Protein AF-Q0J6N4-3-F1 (afdb_monomer)

Mean predicted aligned error: 19.34 Å

Foldseek 3Di:
DVLLVVLVVVVVVLCVVQVDDDDDDDDDDDPDDDPDDDDDDDDDDDPPDDDDDPPDPDDDDPVRVVVVVVVVVVVSVVVSVVVVVVSVVSNVVVVVVVCPPDQDPQLVVVLVVLCVVCVVPLDDDPVSLVVSCVRRVDDSVVSVVCSVVVCVVCVPPPVPDDDDDDDDDDD

pLDDT: mean 77.0, std 21.61, range [37.19, 98.06]

Solvent-accessible surface area (backbone atoms only — not comparable to full-atom values): 11094 Å² total; per-residue (Å²): 108,67,70,61,51,54,51,50,52,52,51,50,51,50,24,70,78,66,73,52,78,92,79,79,85,86,80,91,74,89,82,84,84,81,91,80,82,87,80,92,78,87,78,91,79,82,81,94,67,92,70,88,83,73,79,75,82,66,78,78,49,71,68,54,49,53,49,52,52,51,53,51,50,50,52,52,48,53,54,49,50,57,52,50,54,52,50,51,53,52,52,51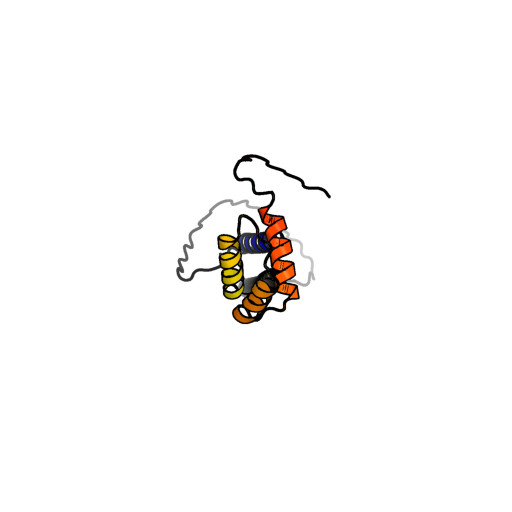,51,54,51,50,59,69,49,56,91,57,75,56,69,67,46,48,49,54,55,48,54,55,39,66,79,28,63,92,64,73,69,77,49,74,66,53,47,52,52,50,26,67,77,48,72,46,54,65,68,56,54,53,53,47,47,54,54,50,47,68,66,51,74,76,62,56,87,85,66,77,84,76,91,75,90,74,88,78,133

Nearest PDB structures (foldseek):
  1x2n-assembly1_A  TM=9.130E-01  e=5.388E-04  Homo sapiens
  1mnm-assembly1_C  TM=9.496E-01  e=1.291E-02  Saccharomyces cerevisiae
  2dmn-assembly1_A  TM=7.511E-01  e=3.147E-03  Homo sapiens
  1le8-assembly1_B  TM=9.516E-01  e=3.121E-02  Saccharomyces cerevisiae
  2ly9-assembly1_A  TM=7.146E-01  e=3.310E-02  Homo sapiens

Structure (mmCIF, N/CA/C/O backbone):
data_AF-Q0J6N4-3-F1
#
_entry.id   AF-Q0J6N4-3-F1
#
loop_
_atom_site.group_PDB
_atom_site.id
_atom_site.type_symbol
_atom_site.label_atom_id
_atom_site.label_alt_id
_atom_site.label_comp_id
_atom_site.label_asym_id
_atom_site.label_entity_id
_atom_site.label_seq_id
_atom_site.pdbx_PDB_ins_code
_atom_site.Cartn_x
_atom_site.Cartn_y
_atom_site.Cartn_z
_atom_site.occupancy
_atom_site.B_iso_or_equiv
_atom_site.auth_seq_id
_atom_site.auth_comp_id
_atom_site.auth_asym_id
_atom_site.auth_atom_id
_atom_site.pdbx_PDB_model_num
ATOM 1 N N . MET A 1 1 ? 8.786 5.838 5.455 1.00 77.88 1 MET A N 1
ATOM 2 C CA . MET A 1 1 ? 8.880 7.277 5.121 1.00 77.88 1 MET A CA 1
ATOM 3 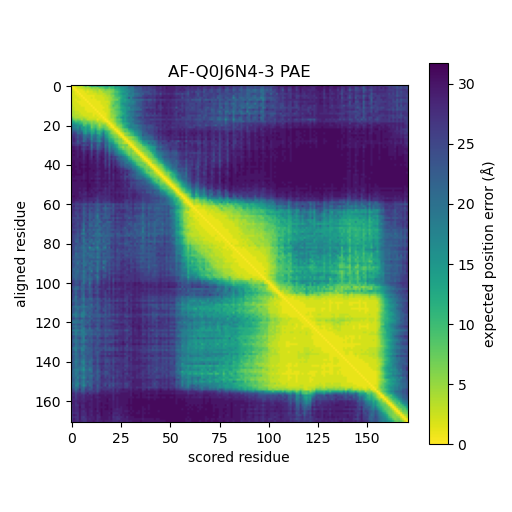C C . MET A 1 1 ? 10.300 7.575 4.697 1.00 77.88 1 MET A C 1
ATOM 5 O O . MET A 1 1 ? 10.470 8.030 3.583 1.00 77.88 1 MET A O 1
ATOM 9 N N . GLU A 1 2 ? 11.276 7.162 5.506 1.00 86.50 2 GLU A N 1
ATOM 10 C CA . GLU A 1 2 ? 12.711 7.150 5.191 1.00 86.50 2 GLU A CA 1
ATOM 11 C C . GLU A 1 2 ? 13.047 6.747 3.749 1.00 86.50 2 GLU A C 1
ATOM 13 O O . GLU A 1 2 ? 13.572 7.572 3.024 1.00 86.50 2 GLU A O 1
ATOM 18 N N . ALA A 1 3 ? 12.627 5.567 3.276 1.00 83.56 3 ALA A N 1
ATOM 19 C CA . ALA A 1 3 ? 12.916 5.144 1.897 1.00 83.56 3 ALA A CA 1
ATOM 20 C C . ALA A 1 3 ? 12.390 6.107 0.809 1.00 83.56 3 ALA A C 1
ATOM 22 O O . ALA A 1 3 ? 13.045 6.305 -0.202 1.00 83.56 3 ALA A O 1
ATOM 23 N N . VAL A 1 4 ? 11.225 6.736 1.016 1.00 84.69 4 VAL A N 1
ATOM 24 C CA . VAL A 1 4 ? 10.683 7.721 0.057 1.00 84.69 4 VAL A CA 1
ATOM 25 C C . VAL A 1 4 ? 11.526 8.995 0.064 1.00 84.69 4 VAL A C 1
ATOM 27 O O . VAL A 1 4 ? 11.769 9.558 -0.995 1.00 84.69 4 VAL A O 1
ATOM 30 N N . MET A 1 5 ? 11.973 9.432 1.245 1.00 88.44 5 MET A N 1
ATOM 31 C CA . MET A 1 5 ? 12.838 10.606 1.385 1.00 88.44 5 MET A CA 1
ATOM 32 C C . MET A 1 5 ? 14.218 10.340 0.782 1.00 88.44 5 MET A C 1
ATOM 34 O O . MET A 1 5 ? 14.685 11.154 0.004 1.00 88.44 5 MET A O 1
ATOM 38 N N . ALA A 1 6 ? 14.806 9.167 1.031 1.00 86.38 6 ALA A N 1
ATOM 39 C CA . ALA A 1 6 ? 16.086 8.774 0.449 1.00 86.38 6 ALA A CA 1
ATOM 40 C C . ALA A 1 6 ? 16.036 8.724 -1.088 1.00 86.38 6 ALA A C 1
ATOM 42 O O . ALA A 1 6 ? 16.956 9.188 -1.751 1.00 86.38 6 ALA A O 1
ATOM 43 N N . CYS A 1 7 ? 14.953 8.207 -1.682 1.00 82.19 7 CYS A N 1
ATOM 44 C CA . CYS A 1 7 ? 14.806 8.249 -3.140 1.00 82.19 7 CYS A CA 1
ATOM 45 C C . CYS A 1 7 ? 14.644 9.670 -3.670 1.00 82.19 7 CYS A C 1
ATOM 47 O O . CYS A 1 7 ? 15.237 9.995 -4.691 1.00 82.19 7 CYS A O 1
ATOM 49 N N . TRP A 1 8 ? 13.897 10.519 -2.967 1.00 88.38 8 TRP A N 1
ATOM 50 C CA . TRP A 1 8 ? 13.783 11.928 -3.328 1.00 88.38 8 TRP A CA 1
ATOM 51 C C . TRP A 1 8 ? 15.131 12.664 -3.221 1.00 88.38 8 TRP A C 1
ATOM 53 O O . TRP A 1 8 ? 15.487 13.422 -4.115 1.00 88.38 8 TRP A O 1
ATOM 63 N N . GLU A 1 9 ? 15.931 12.394 -2.188 1.00 90.00 9 GLU A N 1
ATOM 64 C CA . GLU A 1 9 ? 17.294 12.927 -2.052 1.00 90.00 9 GLU A CA 1
ATOM 65 C C . GLU A 1 9 ? 18.204 12.460 -3.199 1.00 90.00 9 GLU A C 1
ATOM 67 O O . GLU A 1 9 ? 18.958 13.259 -3.752 1.00 90.00 9 GLU A O 1
ATOM 72 N N . LEU A 1 10 ? 18.109 11.192 -3.614 1.00 84.88 10 LEU A N 1
ATOM 73 C CA . LEU A 1 10 ? 18.837 10.685 -4.782 1.00 84.88 10 LEU A CA 1
ATOM 74 C C . LEU A 1 10 ? 18.400 11.371 -6.083 1.00 84.88 10 LEU A C 1
ATOM 76 O O . LEU A 1 10 ? 19.254 11.689 -6.908 1.00 84.88 10 LEU A O 1
ATOM 80 N N . GLU A 1 11 ? 17.103 11.634 -6.260 1.00 84.31 11 GLU A N 1
ATOM 81 C CA . GLU A 1 11 ? 16.585 12.407 -7.397 1.00 84.31 11 GLU A CA 1
ATOM 82 C C . GLU A 1 11 ? 17.155 13.837 -7.401 1.00 84.31 11 GLU A C 1
ATOM 84 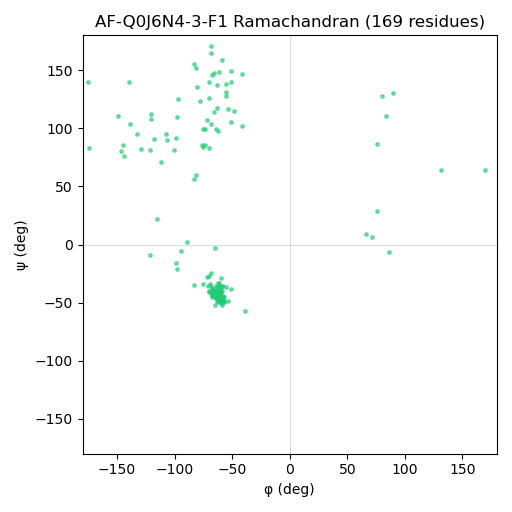O O . GLU A 1 11 ? 17.618 14.305 -8.441 1.00 84.31 11 GLU A O 1
ATOM 89 N N . GLN A 1 12 ? 17.193 14.509 -6.243 1.00 86.38 12 GLN A N 1
ATOM 90 C CA . GLN A 1 12 ? 17.770 15.853 -6.108 1.00 86.38 12 GLN A CA 1
ATOM 91 C C . GLN A 1 12 ? 19.279 15.872 -6.378 1.00 86.38 12 GLN A C 1
ATOM 93 O O . GLN A 1 12 ? 19.772 16.759 -7.073 1.00 86.38 12 GLN A O 1
ATOM 98 N N . ASN A 1 13 ? 20.017 14.871 -5.897 1.00 85.00 13 ASN A N 1
ATOM 99 C CA . ASN A 1 13 ? 21.451 14.748 -6.165 1.00 85.00 13 ASN A CA 1
ATOM 100 C C . ASN A 1 13 ? 21.732 14.461 -7.646 1.00 85.00 13 ASN A C 1
ATOM 102 O O . ASN A 1 13 ? 22.676 14.998 -8.221 1.00 85.00 13 ASN A O 1
ATOM 106 N N . LEU A 1 14 ? 20.901 13.642 -8.298 1.00 80.50 14 LEU A N 1
ATOM 107 C CA . LEU A 1 14 ? 21.009 13.423 -9.738 1.00 80.50 14 LEU A CA 1
ATOM 108 C C . LEU A 1 14 ? 20.716 14.719 -10.507 1.00 80.50 14 LEU A C 1
ATOM 110 O O . LEU A 1 14 ? 21.410 15.033 -11.476 1.00 80.50 14 LEU A O 1
ATOM 114 N N . GLN A 1 15 ? 19.723 15.493 -10.070 1.00 78.31 15 GLN A N 1
ATOM 115 C CA . GLN A 1 15 ? 19.408 16.798 -10.642 1.00 78.31 15 GLN A CA 1
ATOM 116 C C . GLN A 1 15 ? 20.561 17.794 -10.465 1.00 78.31 15 GLN A C 1
ATOM 118 O O . GLN A 1 15 ? 20.924 18.446 -11.440 1.00 78.31 15 GLN A O 1
ATOM 123 N N . SER A 1 16 ? 21.181 17.885 -9.287 1.00 79.31 16 SER A N 1
ATOM 124 C CA . SER A 1 16 ? 22.292 18.816 -9.044 1.00 79.31 16 SER A CA 1
ATOM 125 C C . SER A 1 16 ? 23.544 18.466 -9.852 1.00 79.31 16 SER A C 1
ATOM 127 O O . SER A 1 16 ? 24.166 19.352 -10.431 1.00 79.31 16 SER A O 1
ATOM 129 N N . LEU A 1 17 ? 23.876 17.177 -9.978 1.00 74.81 17 LEU A N 1
ATOM 130 C CA . LEU A 1 17 ? 25.026 16.716 -10.765 1.00 74.81 17 LEU A CA 1
ATOM 131 C C . LEU A 1 17 ? 24.830 16.880 -12.277 1.00 74.81 17 LEU A C 1
ATOM 133 O O . LEU A 1 17 ? 25.804 16.963 -13.026 1.00 74.81 17 LEU A O 1
ATOM 137 N N . THR A 1 18 ? 23.582 16.871 -12.755 1.00 74.31 18 THR A N 1
ATOM 138 C CA . THR A 1 18 ? 23.294 16.765 -14.195 1.00 74.31 18 THR A CA 1
ATOM 139 C C . THR A 1 18 ? 22.481 17.914 -14.788 1.00 74.31 18 THR A C 1
ATOM 141 O O . THR A 1 18 ? 22.315 17.939 -16.010 1.00 74.31 18 THR A O 1
ATOM 144 N N . GLY A 1 19 ? 21.933 18.813 -13.971 1.00 66.19 19 GLY A N 1
ATOM 145 C CA . GLY A 1 19 ? 21.176 19.998 -14.380 1.00 66.19 19 GLY A CA 1
ATOM 146 C C . GLY A 1 19 ? 19.773 19.764 -14.963 1.00 66.19 19 GLY A C 1
ATOM 147 O O . GLY A 1 19 ? 19.174 20.725 -15.427 1.00 66.19 19 GLY A O 1
ATOM 148 N N . ALA A 1 20 ? 19.211 18.540 -14.981 1.00 57.66 20 ALA A N 1
ATOM 149 C CA . ALA A 1 20 ? 17.814 18.368 -15.433 1.00 57.66 20 ALA A CA 1
ATOM 150 C C . ALA A 1 20 ? 16.832 18.317 -14.270 1.00 57.66 20 ALA A C 1
ATOM 152 O O . ALA A 1 20 ? 16.931 17.447 -13.406 1.00 57.66 20 ALA A O 1
ATOM 153 N N . SER A 1 21 ? 15.835 19.195 -14.341 1.00 56.69 21 SER A N 1
ATOM 154 C CA . SER A 1 21 ? 14.662 19.166 -13.477 1.00 56.69 21 SER A CA 1
ATOM 155 C C . SER A 1 21 ? 13.749 17.972 -13.790 1.00 56.69 21 SER A C 1
ATOM 157 O O . SER A 1 21 ? 13.548 17.643 -14.968 1.00 56.69 21 SER A O 1
ATOM 159 N N . PRO A 1 22 ? 13.183 17.301 -12.771 1.00 56.12 22 PRO A N 1
ATOM 160 C CA . PRO A 1 22 ? 12.192 16.256 -12.961 1.00 56.12 22 PRO A CA 1
ATOM 161 C C . PRO A 1 22 ? 10.848 16.868 -13.381 1.00 56.12 22 PRO A C 1
ATOM 163 O O . PRO A 1 22 ? 9.965 17.068 -12.560 1.00 56.12 22 PRO A O 1
ATOM 166 N N . GLY A 1 23 ? 10.690 17.092 -14.686 1.00 49.81 23 GLY A N 1
ATOM 167 C CA . GLY A 1 23 ? 9.392 17.280 -15.335 1.00 49.81 23 GLY A CA 1
ATOM 168 C C . GLY A 1 23 ? 8.833 18.699 -15.273 1.00 49.81 23 GLY A C 1
ATOM 169 O O . GLY A 1 23 ? 8.406 19.163 -14.231 1.00 49.81 23 GLY A O 1
ATOM 170 N N . GLU A 1 24 ? 8.800 19.359 -16.424 1.00 45.50 24 GLU A N 1
ATOM 171 C CA . GLU A 1 24 ? 7.589 19.814 -17.117 1.00 45.50 24 GLU A CA 1
ATOM 172 C C . GLU A 1 24 ? 8.043 20.417 -18.451 1.00 45.50 24 GLU A C 1
ATOM 174 O O . GLU A 1 24 ? 9.133 20.975 -18.568 1.00 45.50 24 GLU A O 1
ATOM 179 N N . GLY A 1 25 ? 7.280 20.138 -19.502 1.00 37.19 25 GLY A N 1
ATOM 180 C CA . GLY A 1 25 ? 7.672 20.430 -20.870 1.00 37.19 25 GLY A CA 1
ATOM 181 C C . GLY A 1 25 ? 7.731 21.923 -21.190 1.00 37.19 25 GLY A C 1
ATOM 182 O O . GLY A 1 25 ? 7.091 22.748 -20.548 1.00 37.19 25 GLY A O 1
ATOM 183 N N . THR A 1 26 ? 8.395 22.189 -22.315 1.00 38.91 26 THR A N 1
ATOM 184 C CA . THR A 1 26 ? 8.403 23.433 -23.102 1.00 38.91 26 THR A CA 1
ATOM 185 C C . THR A 1 26 ? 9.311 24.550 -22.587 1.00 38.91 26 THR A C 1
ATOM 187 O O . THR A 1 26 ? 9.247 24.958 -21.436 1.00 38.91 26 THR A O 1
ATOM 190 N N . GLY A 1 27 ? 10.155 25.058 -23.490 1.00 40.44 27 GLY A N 1
ATOM 191 C CA . GLY A 1 27 ? 10.945 26.268 -23.267 1.00 40.44 27 GLY A CA 1
ATOM 192 C C . GLY A 1 27 ? 12.418 26.109 -23.605 1.00 40.44 27 GLY A C 1
ATOM 193 O O . GLY A 1 27 ? 13.272 26.211 -22.735 1.00 40.44 27 GLY A O 1
ATOM 194 N N . ALA A 1 28 ? 12.717 25.867 -24.880 1.00 39.56 28 ALA A N 1
ATOM 195 C CA . ALA A 1 28 ? 14.027 26.172 -25.426 1.00 39.56 28 ALA A CA 1
ATOM 196 C C . ALA A 1 28 ? 14.256 27.690 -25.345 1.00 39.56 28 ALA A C 1
ATOM 198 O O . ALA A 1 28 ? 13.539 28.442 -25.997 1.00 39.56 28 ALA A O 1
ATOM 199 N N . THR A 1 29 ? 15.260 28.134 -24.591 1.00 46.50 29 THR A N 1
ATOM 200 C CA . THR A 1 29 ? 15.924 29.420 -24.836 1.00 46.50 29 THR A CA 1
ATOM 201 C C . THR A 1 29 ? 17.419 29.215 -24.634 1.00 46.50 29 THR A C 1
ATOM 203 O O . THR A 1 29 ? 17.902 29.082 -23.512 1.00 46.50 29 THR A O 1
ATOM 206 N N . MET A 1 30 ? 18.136 29.131 -25.748 1.00 48.09 30 MET A N 1
ATOM 207 C CA . MET A 1 30 ? 19.583 29.272 -25.799 1.00 48.09 30 MET A CA 1
ATOM 208 C C . MET A 1 30 ? 19.881 30.756 -25.555 1.00 48.09 30 MET A C 1
ATOM 210 O O . MET A 1 30 ? 19.588 31.575 -26.422 1.00 48.09 30 MET A O 1
ATOM 214 N N . SER A 1 31 ? 20.407 31.107 -24.385 1.00 48.28 31 SER A N 1
ATOM 215 C CA . SER A 1 31 ? 21.189 32.337 -24.235 1.00 48.28 31 SER A CA 1
ATOM 216 C C . SER A 1 31 ? 22.634 31.898 -24.094 1.00 48.28 31 SER A C 1
ATOM 218 O O . SER A 1 31 ? 23.096 31.561 -23.011 1.00 48.28 31 SER A O 1
ATOM 220 N N . ASP A 1 32 ? 23.269 31.801 -25.254 1.00 52.75 32 ASP A N 1
ATOM 221 C CA . ASP A 1 32 ? 24.712 31.779 -25.429 1.00 52.75 32 ASP A CA 1
ATOM 222 C C . ASP A 1 32 ? 25.189 33.231 -25.300 1.00 52.75 32 ASP A C 1
ATOM 224 O O . ASP A 1 32 ? 24.639 34.123 -25.953 1.00 52.75 32 ASP A O 1
ATOM 228 N N . GLY A 1 33 ? 26.106 33.490 -24.376 1.00 42.34 33 GLY A N 1
ATOM 22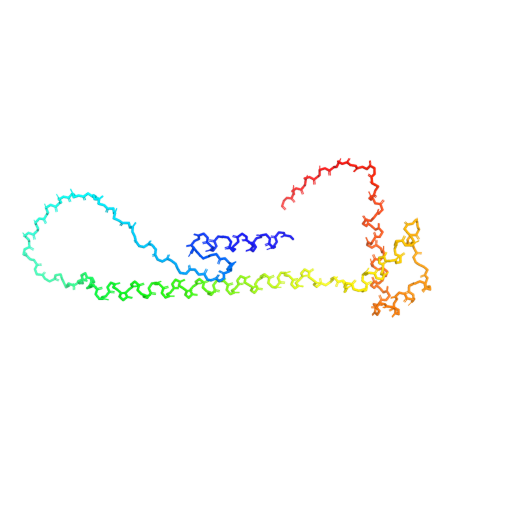9 C CA . GLY A 1 33 ? 26.521 34.844 -24.030 1.00 42.34 33 GLY A CA 1
ATOM 230 C C . GLY A 1 33 ? 27.393 34.862 -22.787 1.00 42.34 33 GLY A C 1
ATOM 231 O O . GLY A 1 33 ? 26.991 35.418 -21.772 1.00 42.34 33 GLY A O 1
ATOM 232 N N . GLU A 1 34 ? 28.568 34.248 -22.875 1.00 47.22 34 GLU A N 1
ATOM 233 C CA . GLU A 1 34 ? 29.657 34.460 -21.920 1.00 47.22 34 GLU A CA 1
ATOM 234 C C . GLU A 1 34 ? 30.925 34.773 -22.727 1.00 47.22 34 GLU A C 1
ATOM 236 O O . GLU A 1 34 ? 31.735 33.904 -23.044 1.00 47.22 34 GLU A O 1
ATOM 241 N N . ASP A 1 35 ? 31.041 36.046 -23.118 1.00 41.16 35 ASP A N 1
ATOM 242 C CA . ASP A 1 35 ? 32.332 36.687 -23.346 1.00 41.16 35 ASP A CA 1
ATOM 243 C C . ASP A 1 35 ? 33.002 36.821 -21.972 1.00 41.16 35 ASP A C 1
ATOM 245 O O . ASP A 1 35 ? 32.627 37.697 -21.194 1.00 41.16 35 ASP A O 1
ATOM 249 N N . ASP A 1 36 ? 33.987 35.976 -21.670 1.00 45.47 36 ASP A N 1
ATOM 250 C CA . ASP A 1 36 ? 34.963 36.278 -20.625 1.00 45.47 36 ASP A CA 1
ATOM 251 C C . ASP A 1 36 ? 36.369 36.287 -21.228 1.00 45.47 36 ASP A C 1
ATOM 253 O O . ASP A 1 36 ? 36.944 35.290 -21.671 1.00 45.47 36 ASP A O 1
ATOM 257 N N . GLN A 1 37 ? 36.850 37.518 -21.308 1.00 37.53 37 GLN A N 1
ATOM 258 C CA . GLN A 1 37 ? 38.161 37.979 -21.709 1.00 37.53 37 GLN A CA 1
ATOM 259 C C . GLN A 1 37 ? 39.114 37.898 -20.501 1.00 37.53 37 GLN A C 1
ATOM 261 O O . GLN A 1 37 ? 38.672 38.060 -19.369 1.00 37.53 37 GLN A O 1
ATOM 266 N N . ALA A 1 38 ? 40.420 37.794 -20.786 1.00 42.84 38 ALA A N 1
ATOM 267 C CA . ALA A 1 38 ? 41.570 37.834 -19.862 1.00 42.84 38 ALA A CA 1
ATOM 268 C C . ALA A 1 38 ? 41.989 36.450 -19.305 1.00 42.84 38 ALA A C 1
ATOM 270 O O . ALA A 1 38 ? 41.160 35.653 -18.897 1.00 42.84 38 ALA A O 1
ATOM 271 N N . ASP A 1 39 ? 43.254 36.028 -19.321 1.00 39.34 39 ASP A N 1
ATOM 272 C CA . ASP A 1 39 ? 44.502 36.785 -19.322 1.00 39.34 39 ASP A CA 1
ATOM 273 C C . ASP A 1 39 ? 45.562 36.180 -20.254 1.00 39.34 39 ASP A C 1
ATOM 275 O O . ASP A 1 39 ? 45.779 34.969 -20.333 1.00 39.34 39 ASP A O 1
ATOM 279 N N . SER A 1 40 ? 46.256 37.080 -20.942 1.00 42.97 40 SER A N 1
ATOM 280 C CA . SER A 1 40 ? 47.469 36.815 -21.702 1.00 42.97 40 SER A CA 1
ATOM 281 C C . SER A 1 40 ? 48.654 36.637 -20.749 1.00 42.97 40 SER A C 1
ATOM 283 O O . SER A 1 40 ? 49.267 37.624 -20.351 1.00 42.97 40 SER A O 1
ATOM 285 N N . GLU A 1 41 ? 49.049 35.401 -20.447 1.00 40.75 41 GLU A N 1
ATOM 286 C CA . GLU A 1 41 ? 50.392 35.113 -19.928 1.00 40.75 41 GLU A CA 1
ATOM 287 C C . GLU A 1 41 ? 51.223 34.429 -21.015 1.00 40.75 41 GLU A C 1
ATOM 289 O O . GLU A 1 41 ? 51.165 33.224 -21.262 1.00 40.75 41 GLU A O 1
ATOM 294 N N . ALA A 1 42 ? 51.987 35.266 -21.714 1.00 48.19 42 ALA A N 1
ATOM 295 C CA . ALA A 1 42 ? 52.988 34.875 -22.684 1.00 48.19 42 ALA A CA 1
ATOM 296 C C . ALA A 1 42 ? 54.087 34.047 -22.002 1.00 48.19 42 ALA A C 1
ATOM 298 O O . ALA A 1 42 ? 55.025 34.604 -21.436 1.00 48.19 42 ALA A O 1
ATOM 299 N N . ASN A 1 43 ? 54.004 32.720 -22.088 1.00 43.56 43 ASN A N 1
ATOM 300 C CA . ASN A 1 43 ? 55.146 31.861 -21.799 1.00 43.56 43 ASN A CA 1
ATOM 301 C C . ASN A 1 43 ? 55.807 31.453 -23.121 1.00 43.56 43 ASN A C 1
ATOM 303 O O . ASN A 1 43 ? 55.415 30.494 -23.785 1.00 43.56 43 ASN A O 1
ATOM 307 N N . MET A 1 44 ? 56.792 32.253 -23.520 1.00 47.22 44 MET A N 1
ATOM 308 C CA . MET A 1 44 ? 57.713 31.977 -24.615 1.00 47.22 44 MET A CA 1
ATOM 309 C C . MET A 1 44 ? 58.695 30.899 -24.144 1.00 47.22 44 MET A C 1
ATOM 311 O O . MET A 1 44 ? 59.643 31.196 -23.423 1.00 47.22 44 MET A O 1
ATOM 315 N N . TYR A 1 45 ? 58.461 29.647 -24.530 1.00 40.66 45 TYR A N 1
ATOM 316 C CA . TYR A 1 45 ? 59.461 28.587 -24.428 1.00 40.66 45 TYR A CA 1
ATOM 317 C C . TYR A 1 45 ? 59.726 28.041 -25.829 1.00 40.66 45 TYR A C 1
ATOM 319 O O . TYR A 1 45 ? 58.845 27.458 -26.457 1.00 40.66 45 TYR A O 1
ATOM 327 N N . ASP A 1 46 ? 60.940 28.289 -26.310 1.00 54.94 46 ASP A N 1
ATOM 328 C CA . ASP A 1 46 ? 61.513 27.776 -27.551 1.00 54.94 46 ASP A CA 1
ATOM 329 C C . ASP A 1 46 ? 62.386 26.558 -27.211 1.00 54.94 46 ASP A C 1
ATOM 331 O O . ASP A 1 46 ? 63.433 26.724 -26.577 1.00 54.94 46 ASP A O 1
ATOM 335 N N . PRO A 1 47 ? 61.984 25.327 -27.572 1.00 54.03 47 PRO A N 1
ATOM 336 C CA . PRO A 1 47 ? 62.861 24.179 -27.539 1.00 54.03 47 PRO A CA 1
ATOM 337 C C . PRO A 1 47 ? 63.352 23.895 -28.961 1.00 54.03 47 PRO A C 1
ATOM 339 O O . PRO A 1 47 ? 62.866 22.994 -29.643 1.00 54.03 47 PRO A O 1
ATOM 342 N N . SER A 1 48 ? 64.373 24.629 -29.392 1.00 46.94 48 SER A N 1
ATOM 343 C CA . SER A 1 48 ? 65.291 24.154 -30.423 1.00 46.94 48 SER A CA 1
ATOM 344 C C . SER A 1 48 ? 66.153 23.029 -29.833 1.00 46.94 48 SER A C 1
ATOM 346 O O . SER A 1 48 ? 67.273 23.262 -29.380 1.00 46.94 48 SER A O 1
ATOM 348 N N . LEU A 1 49 ? 65.633 21.799 -29.818 1.00 47.97 49 LEU A N 1
ATOM 349 C CA . LEU A 1 49 ? 66.430 20.589 -29.608 1.00 47.97 49 LEU A CA 1
ATOM 350 C C . LEU A 1 49 ? 66.046 19.546 -30.660 1.00 47.97 49 LEU A C 1
ATOM 352 O O . LEU A 1 49 ? 65.078 18.801 -30.525 1.00 47.97 49 LEU A O 1
ATOM 356 N N . ASP A 1 50 ? 66.847 19.557 -31.718 1.00 40.94 50 ASP A N 1
ATOM 357 C CA . ASP A 1 50 ? 66.970 18.543 -32.754 1.00 40.94 50 ASP A CA 1
ATOM 358 C C . ASP A 1 50 ? 67.234 17.175 -32.096 1.00 40.94 50 ASP A C 1
ATOM 360 O O . ASP A 1 50 ? 68.207 16.992 -31.360 1.00 40.94 50 ASP A O 1
ATOM 364 N N . GLY A 1 51 ? 66.304 16.240 -32.269 1.00 41.22 51 GLY A N 1
ATOM 365 C CA . GLY A 1 51 ? 66.258 15.005 -31.492 1.00 41.22 51 GLY A CA 1
ATOM 366 C C . GLY A 1 51 ? 65.168 14.085 -32.009 1.00 41.22 51 GLY A C 1
ATOM 367 O O . GLY A 1 51 ? 64.044 14.089 -31.516 1.00 41.22 51 GLY A O 1
ATOM 368 N N . ALA A 1 52 ? 65.533 13.350 -33.052 1.00 42.69 52 ALA A N 1
ATOM 369 C CA . ALA A 1 52 ? 64.750 12.361 -33.769 1.00 42.69 52 ALA A CA 1
ATOM 370 C C . ALA A 1 52 ? 63.899 11.424 -32.882 1.00 42.69 52 ALA A C 1
ATOM 372 O O . ALA A 1 52 ? 64.297 11.004 -31.796 1.00 42.69 52 ALA A O 1
ATOM 373 N N . ASP A 1 53 ? 62.748 11.049 -33.442 1.00 44.09 53 ASP A N 1
ATOM 374 C CA . ASP A 1 53 ? 61.963 9.848 -33.132 1.00 44.09 53 ASP A CA 1
ATOM 375 C C . ASP A 1 53 ? 61.125 9.808 -31.843 1.00 44.09 53 ASP A C 1
ATOM 377 O O . ASP A 1 53 ? 60.776 8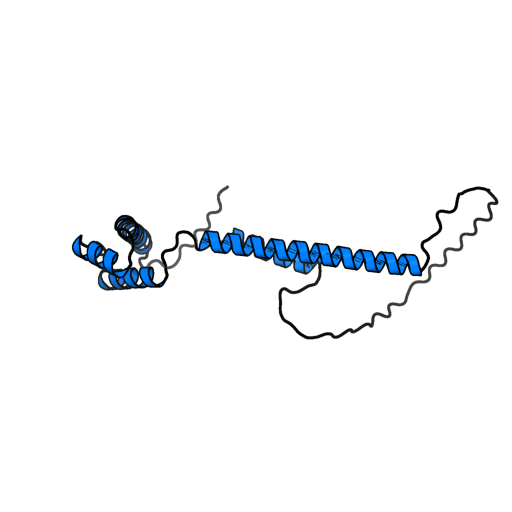.727 -31.362 1.00 44.09 53 ASP A O 1
ATOM 381 N N . ASN A 1 54 ? 60.642 10.952 -31.346 1.00 56.53 54 ASN A N 1
ATOM 382 C CA . ASN A 1 54 ? 59.425 10.918 -30.529 1.00 56.53 54 ASN A CA 1
ATOM 383 C C . ASN A 1 54 ? 58.213 10.735 -31.455 1.00 56.53 54 ASN A C 1
ATOM 385 O O . ASN A 1 54 ? 57.617 11.713 -31.902 1.00 56.53 54 ASN A O 1
ATOM 389 N N . MET A 1 55 ? 57.903 9.475 -31.785 1.00 51.25 55 MET A N 1
ATOM 390 C CA . MET A 1 55 ? 56.717 9.047 -32.536 1.00 51.25 55 MET A CA 1
ATOM 391 C C . MET A 1 55 ? 55.491 9.831 -32.062 1.00 51.25 55 MET A C 1
ATOM 393 O O . MET A 1 55 ? 54.954 9.593 -30.979 1.00 51.25 55 MET A O 1
ATOM 397 N N . GLY A 1 56 ? 55.116 10.826 -32.866 1.00 49.22 56 GLY A N 1
ATOM 398 C CA . GLY A 1 56 ? 54.173 11.867 -32.506 1.00 49.22 56 GLY A CA 1
ATOM 399 C C . GLY A 1 56 ? 52.790 11.295 -32.258 1.00 49.22 56 GLY A C 1
ATOM 400 O O . GLY A 1 56 ? 52.018 11.081 -33.188 1.00 49.22 56 GLY A O 1
ATOM 401 N N . PHE A 1 57 ? 52.452 11.103 -30.988 1.00 53.84 57 PHE A N 1
ATOM 402 C CA . PHE A 1 57 ? 51.061 11.043 -30.572 1.00 53.84 57 PHE A CA 1
ATOM 403 C C . PHE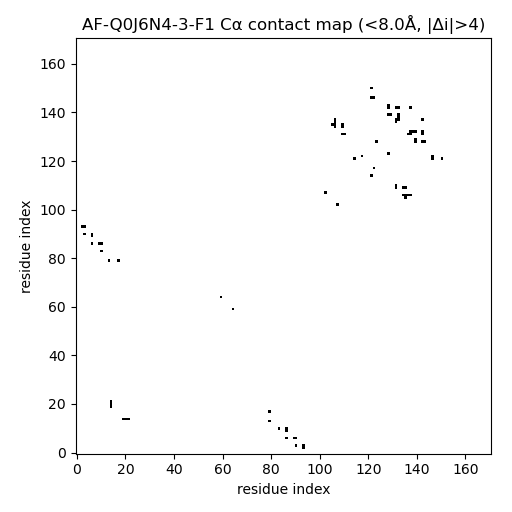 A 1 57 ? 50.535 12.485 -30.589 1.00 53.84 57 PHE A C 1
ATOM 405 O O . PHE A 1 57 ? 50.650 13.225 -29.614 1.00 53.84 57 PHE A O 1
ATOM 412 N N . GLY A 1 58 ? 50.111 12.920 -31.778 1.00 59.94 58 GLY A N 1
ATOM 413 C CA . GLY A 1 58 ? 49.703 14.292 -32.061 1.00 59.94 58 GLY A CA 1
ATOM 414 C C . GLY A 1 58 ? 48.505 14.729 -31.222 1.00 59.94 58 GLY A C 1
ATOM 415 O O . GLY A 1 58 ? 47.640 13.929 -30.867 1.00 59.94 58 GLY A O 1
ATOM 416 N N . LEU A 1 59 ? 48.464 16.022 -30.901 1.00 67.44 59 LEU A N 1
ATOM 417 C CA . LEU A 1 59 ? 47.302 16.641 -30.274 1.00 67.44 59 LEU A CA 1
ATOM 418 C C . LEU A 1 59 ? 46.055 16.391 -31.137 1.00 67.44 59 LEU A C 1
ATOM 420 O O . LEU A 1 59 ? 46.145 16.557 -32.355 1.00 67.44 59 LEU A O 1
ATOM 424 N N . PRO A 1 60 ? 44.899 16.065 -30.528 1.00 77.56 60 PRO A N 1
ATOM 425 C CA . PRO A 1 60 ? 43.675 15.844 -31.281 1.00 77.56 60 PRO A CA 1
ATOM 426 C C . PRO A 1 60 ? 43.341 17.048 -32.162 1.00 77.56 60 PRO A C 1
ATOM 428 O O . PRO A 1 60 ? 43.337 18.197 -31.691 1.00 77.56 60 PRO A O 1
ATOM 431 N N . THR A 1 61 ? 43.047 16.763 -33.426 1.00 87.12 61 THR A N 1
ATOM 432 C CA . THR A 1 61 ? 42.505 17.704 -34.410 1.00 87.12 61 THR A CA 1
ATOM 433 C C . THR A 1 61 ? 41.170 18.277 -33.923 1.00 87.12 61 THR A C 1
ATOM 435 O O . THR A 1 61 ? 40.497 17.695 -33.072 1.00 87.12 61 THR A O 1
ATOM 438 N N . GLU A 1 62 ? 40.743 19.431 -34.436 1.00 87.19 62 GLU A N 1
ATOM 439 C CA . GLU A 1 62 ? 39.466 20.038 -34.022 1.00 87.19 62 GLU A CA 1
ATOM 440 C C . GLU A 1 62 ? 38.259 19.130 -34.296 1.00 87.19 62 GLU A C 1
ATOM 442 O O . GLU A 1 62 ? 37.327 19.067 -33.491 1.00 87.19 62 GLU A O 1
ATOM 447 N N . SER A 1 63 ? 38.292 18.372 -35.396 1.00 89.12 63 SER A N 1
ATOM 448 C CA . SER A 1 63 ? 37.260 17.387 -35.724 1.00 89.12 63 SER A CA 1
ATOM 449 C C . SER A 1 63 ? 37.256 16.217 -34.738 1.00 89.12 63 SER A C 1
ATOM 451 O O . SER A 1 63 ? 36.179 15.794 -34.313 1.00 89.12 63 SER A O 1
ATOM 453 N N . GLU A 1 64 ? 38.429 15.734 -34.314 1.00 91.12 64 GLU A N 1
ATOM 454 C CA . GLU A 1 64 ? 38.548 14.733 -33.248 1.00 91.12 64 GLU A CA 1
ATOM 455 C C . GLU A 1 64 ? 38.045 15.285 -31.912 1.00 91.12 64 GLU A C 1
ATOM 457 O O . GLU A 1 64 ? 37.281 14.604 -31.234 1.00 91.12 64 GLU A O 1
ATOM 462 N N . ARG A 1 65 ? 38.366 16.536 -31.557 1.00 87.06 65 ARG A N 1
ATOM 463 C CA . ARG A 1 65 ? 37.838 17.186 -30.341 1.00 87.06 65 ARG A CA 1
ATOM 464 C C . ARG A 1 65 ? 36.318 17.298 -30.375 1.00 87.06 65 ARG A C 1
ATOM 466 O O . ARG A 1 65 ? 35.661 16.939 -29.402 1.00 87.06 65 ARG A O 1
ATOM 473 N N . SER A 1 66 ? 35.753 17.736 -31.499 1.00 92.94 66 SER A N 1
ATOM 474 C CA . SER A 1 66 ? 34.302 17.819 -31.696 1.00 92.94 66 SER A CA 1
ATOM 475 C C . SER A 1 66 ? 33.631 16.442 -31.607 1.00 92.94 66 SER A C 1
ATOM 477 O O . SER A 1 66 ? 32.574 16.297 -30.991 1.00 92.94 66 SER A O 1
ATOM 479 N N . LEU A 1 67 ? 34.252 15.401 -32.174 1.00 92.50 67 LEU A N 1
ATOM 480 C CA . LEU A 1 67 ? 33.777 14.024 -32.041 1.00 92.50 67 LEU A CA 1
ATOM 481 C C . LEU A 1 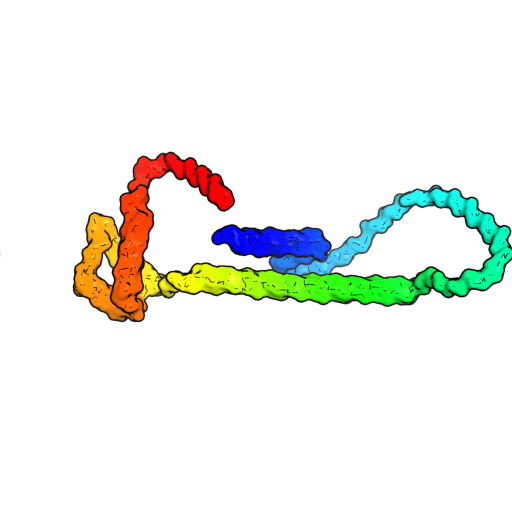67 ? 33.819 13.551 -30.584 1.00 92.50 67 LEU A C 1
ATOM 483 O O . LEU A 1 67 ? 32.820 13.030 -30.095 1.00 92.50 67 LEU A O 1
ATOM 487 N N . MET A 1 68 ? 34.938 13.758 -29.890 1.00 88.19 68 MET A N 1
ATOM 488 C CA . MET A 1 68 ? 35.095 13.372 -28.487 1.00 88.19 68 MET A CA 1
ATOM 489 C C . MET A 1 68 ? 34.070 14.071 -27.590 1.00 88.19 68 MET A C 1
ATOM 491 O O . MET A 1 68 ? 33.504 13.430 -26.707 1.00 88.19 68 MET A O 1
ATOM 495 N N . GLU A 1 69 ? 33.783 15.351 -27.835 1.00 92.81 69 GLU A N 1
ATOM 496 C CA . GLU A 1 69 ? 32.775 16.089 -27.072 1.00 92.81 69 GLU A CA 1
ATOM 497 C C . GLU A 1 69 ? 31.357 15.560 -27.332 1.00 92.81 69 GLU A C 1
ATOM 499 O O . GLU A 1 69 ? 30.607 15.341 -26.383 1.00 92.81 69 GLU A O 1
ATOM 504 N N . ARG A 1 70 ? 30.999 15.247 -28.586 1.00 92.25 70 ARG A N 1
ATOM 505 C CA . ARG A 1 70 ? 29.704 14.608 -28.891 1.00 92.25 70 ARG A CA 1
ATOM 506 C C . ARG A 1 70 ? 29.554 13.255 -28.201 1.00 92.25 70 ARG A C 1
ATOM 508 O O . ARG A 1 70 ? 28.557 13.034 -27.520 1.00 92.25 70 ARG A O 1
ATOM 515 N N . VAL A 1 71 ? 30.568 12.393 -28.291 1.00 93.12 71 VAL A N 1
ATOM 516 C CA . VAL A 1 71 ? 30.572 11.080 -27.619 1.00 93.12 71 VAL A CA 1
ATOM 517 C C . VAL A 1 71 ? 30.447 11.244 -26.100 1.00 93.12 71 VAL A C 1
ATOM 519 O O . VAL A 1 71 ? 29.701 10.516 -25.446 1.00 93.12 71 VAL A O 1
ATOM 522 N N . ARG A 1 72 ? 31.135 12.235 -25.516 1.00 91.31 72 ARG A N 1
ATOM 523 C CA . ARG A 1 72 ? 31.025 12.555 -24.087 1.00 91.31 72 ARG A CA 1
ATOM 524 C C . ARG A 1 72 ? 29.602 12.969 -23.707 1.00 91.31 72 ARG A C 1
ATOM 526 O O . ARG A 1 72 ? 29.110 12.550 -22.656 1.00 91.31 72 ARG A O 1
ATOM 533 N N . GLN A 1 73 ? 28.949 13.790 -24.526 1.00 92.44 73 GLN A N 1
ATOM 534 C CA . GLN A 1 73 ? 27.577 14.244 -24.295 1.00 92.44 73 GLN A CA 1
ATOM 535 C C . GLN A 1 73 ? 26.565 13.104 -24.422 1.00 92.44 73 GLN A C 1
ATOM 537 O O . GLN A 1 73 ? 25.695 12.982 -23.558 1.00 92.44 73 GLN A O 1
ATOM 542 N N . GLU A 1 74 ? 26.709 12.247 -25.432 1.00 92.50 74 GLU A N 1
ATOM 543 C CA . GLU A 1 74 ? 25.883 11.050 -25.624 1.00 92.50 74 GLU A CA 1
ATOM 544 C C . GLU A 1 74 ? 26.008 10.105 -24.427 1.00 92.50 74 GLU A C 1
ATOM 546 O O . GLU A 1 74 ? 25.003 9.783 -23.795 1.00 92.50 74 GLU A O 1
ATOM 551 N N . LEU A 1 75 ? 27.234 9.774 -24.009 1.00 93.00 75 LEU A N 1
ATOM 552 C CA . LEU A 1 75 ? 27.459 8.909 -22.850 1.00 93.00 75 LEU A CA 1
ATOM 553 C C . LEU A 1 75 ? 26.901 9.522 -21.554 1.00 93.00 75 LEU A C 1
ATOM 555 O O . LEU A 1 75 ? 26.298 8.824 -20.737 1.00 93.00 75 LEU A O 1
ATOM 559 N N . LYS A 1 76 ? 27.059 10.840 -21.357 1.00 89.38 76 LYS A N 1
ATOM 560 C CA . LYS A 1 76 ? 26.459 11.560 -20.220 1.00 89.38 76 LYS A CA 1
ATOM 561 C C . LYS A 1 76 ? 24.933 11.479 -20.265 1.00 89.38 76 LYS A C 1
ATOM 563 O O . LYS A 1 76 ? 24.307 11.306 -19.217 1.00 89.38 76 LYS A O 1
ATOM 568 N N . HIS A 1 77 ? 24.338 11.627 -21.447 1.00 90.50 77 HIS A N 1
ATOM 569 C CA . HIS A 1 77 ? 22.898 11.535 -21.640 1.00 90.50 77 HIS A CA 1
ATOM 570 C C . HIS A 1 77 ? 22.388 10.125 -21.335 1.00 90.50 77 HIS A C 1
ATOM 572 O O . HIS A 1 77 ? 21.492 9.983 -20.507 1.00 90.50 77 HIS A O 1
ATOM 578 N N . GLU A 1 78 ? 22.983 9.096 -21.935 1.00 92.44 78 GLU A N 1
ATOM 579 C CA . GLU A 1 78 ? 22.624 7.694 -21.711 1.00 92.44 78 GLU A CA 1
ATOM 580 C C . GLU A 1 78 ? 22.729 7.314 -20.236 1.00 92.44 78 GLU A C 1
ATOM 582 O O . GLU A 1 78 ? 21.781 6.783 -19.656 1.00 92.44 78 GLU A O 1
ATOM 587 N N . LEU A 1 79 ? 23.848 7.660 -19.591 1.00 91.69 79 LEU A N 1
ATOM 588 C CA . LEU A 1 79 ? 24.059 7.373 -18.178 1.00 91.69 79 LEU A CA 1
ATOM 589 C C . LEU A 1 79 ? 22.992 8.059 -17.313 1.00 91.69 79 LEU A C 1
ATOM 591 O O . LEU A 1 79 ? 22.413 7.442 -16.418 1.00 91.69 79 LEU A O 1
ATOM 595 N N . LYS A 1 80 ? 22.682 9.324 -17.611 1.00 85.38 80 LYS A N 1
ATOM 596 C CA . LYS A 1 80 ? 21.647 10.098 -16.918 1.00 85.38 80 LYS A CA 1
ATOM 597 C C . LYS A 1 80 ? 20.255 9.492 -17.091 1.00 85.38 80 LYS A C 1
ATOM 599 O O . LYS A 1 80 ? 19.538 9.377 -16.096 1.00 85.38 80 LYS A O 1
ATOM 604 N N . GLN A 1 81 ? 19.870 9.107 -18.308 1.00 91.12 81 GLN A N 1
ATOM 605 C CA . GLN A 1 81 ? 18.575 8.461 -18.548 1.00 91.12 81 GLN A CA 1
ATOM 606 C C . GLN A 1 81 ? 18.502 7.109 -17.842 1.00 91.12 81 GLN A C 1
ATOM 608 O O . GLN A 1 81 ? 17.558 6.871 -17.093 1.00 91.12 81 GLN A O 1
ATOM 613 N N . GLY A 1 82 ? 19.546 6.286 -17.953 1.00 93.00 82 GLY A N 1
ATOM 614 C CA . GLY A 1 82 ? 19.602 4.986 -17.289 1.00 93.00 82 GLY A CA 1
ATOM 615 C C . GLY A 1 82 ? 19.500 5.081 -15.761 1.00 93.00 82 GLY A C 1
ATOM 616 O O . GLY A 1 82 ? 18.856 4.243 -15.130 1.00 93.00 82 GLY A O 1
ATOM 617 N N . TYR A 1 83 ? 20.088 6.107 -15.131 1.00 93.06 83 TYR A N 1
ATOM 618 C CA . TYR A 1 83 ? 19.889 6.353 -13.695 1.00 93.06 83 TYR A CA 1
ATOM 619 C C . TYR A 1 83 ? 18.480 6.846 -13.371 1.00 93.06 83 TYR A C 1
ATOM 621 O O . TYR A 1 83 ? 17.899 6.412 -12.376 1.00 93.06 83 TYR A O 1
ATOM 629 N N . LYS A 1 84 ? 17.918 7.731 -14.198 1.00 90.88 84 LYS A N 1
ATOM 630 C CA . LYS A 1 84 ? 16.563 8.253 -14.009 1.00 90.88 84 LYS A CA 1
ATOM 631 C C . LYS A 1 84 ? 15.513 7.141 -14.077 1.00 90.88 84 LYS A C 1
ATOM 633 O O . LYS A 1 84 ? 14.649 7.085 -13.208 1.00 90.88 84 LYS A O 1
ATOM 638 N N . GLU A 1 85 ? 15.613 6.246 -15.054 1.00 94.50 85 GLU A N 1
ATOM 639 C CA . GLU A 1 85 ? 14.733 5.078 -15.190 1.00 94.50 85 GLU A CA 1
ATOM 640 C C . GLU A 1 85 ? 14.803 4.185 -13.946 1.00 94.50 85 GLU A C 1
ATOM 642 O O . GLU A 1 85 ? 13.781 3.905 -13.320 1.00 94.50 85 GLU A O 1
ATOM 647 N N . LYS A 1 86 ? 16.017 3.856 -13.486 1.00 94.75 86 LYS A N 1
ATOM 648 C CA . LYS A 1 86 ? 16.209 3.070 -12.256 1.00 94.75 86 LYS A CA 1
ATOM 649 C C . LYS A 1 86 ? 15.605 3.739 -11.018 1.00 94.75 86 LYS A C 1
ATOM 651 O O . LYS A 1 86 ? 15.092 3.045 -10.142 1.00 94.75 86 LYS A O 1
ATOM 656 N N . LEU A 1 87 ? 15.661 5.069 -10.909 1.00 94.00 87 LEU A N 1
ATOM 657 C CA . LEU A 1 87 ? 15.035 5.786 -9.792 1.00 94.00 87 LEU A CA 1
ATOM 658 C C . LEU A 1 87 ? 13.506 5.677 -9.822 1.00 94.00 87 LEU A C 1
ATOM 660 O O . LEU A 1 87 ? 12.900 5.499 -8.763 1.00 94.00 87 LEU A O 1
ATOM 664 N N . ILE A 1 88 ? 12.892 5.728 -11.008 1.00 94.38 88 ILE A N 1
ATOM 665 C CA . ILE A 1 88 ? 11.446 5.530 -11.173 1.00 94.38 88 ILE A CA 1
ATOM 666 C C . ILE A 1 88 ? 11.057 4.128 -10.695 1.00 94.38 88 ILE A C 1
ATOM 668 O O . ILE A 1 88 ? 10.182 4.011 -9.835 1.00 94.38 88 ILE A O 1
ATOM 672 N N . ASP A 1 89 ? 11.770 3.091 -11.135 1.00 94.88 89 ASP A N 1
ATOM 673 C CA . ASP A 1 89 ? 11.510 1.707 -10.717 1.00 94.88 89 ASP A CA 1
ATOM 674 C C . ASP A 1 89 ? 11.609 1.536 -9.194 1.00 94.88 89 ASP A C 1
ATOM 676 O O . ASP A 1 89 ? 10.735 0.944 -8.551 1.00 94.88 89 ASP A O 1
ATOM 680 N N . ILE A 1 90 ? 12.655 2.103 -8.580 1.00 94.62 90 ILE A N 1
ATOM 681 C CA . ILE A 1 90 ? 12.846 2.062 -7.124 1.00 94.62 90 ILE A CA 1
ATOM 682 C C . ILE A 1 90 ? 11.690 2.778 -6.411 1.00 94.62 90 ILE A C 1
ATOM 684 O O . ILE A 1 90 ? 11.147 2.271 -5.421 1.00 94.62 90 ILE A O 1
ATOM 688 N N . ARG A 1 91 ? 11.280 3.949 -6.903 1.00 92.31 91 ARG A N 1
ATOM 689 C CA . ARG A 1 91 ? 10.165 4.715 -6.339 1.00 92.31 91 ARG A CA 1
ATOM 690 C C . ARG A 1 91 ? 8.857 3.931 -6.429 1.00 92.31 91 ARG A C 1
ATOM 692 O O . ARG A 1 91 ? 8.110 3.869 -5.444 1.00 92.31 91 ARG A O 1
ATOM 699 N N . GLU A 1 92 ? 8.579 3.312 -7.570 1.00 93.62 92 GLU A N 1
ATOM 700 C CA . GLU A 1 92 ? 7.394 2.483 -7.778 1.00 93.62 92 GLU A CA 1
ATOM 701 C C . GLU A 1 92 ? 7.388 1.253 -6.872 1.00 93.62 92 GLU A C 1
ATOM 703 O O . GLU A 1 92 ? 6.365 0.960 -6.240 1.00 93.62 92 GLU A O 1
ATOM 708 N N . GLU A 1 93 ? 8.534 0.587 -6.720 1.00 92.62 93 GLU A N 1
ATOM 709 C CA . GLU A 1 93 ? 8.719 -0.533 -5.801 1.00 92.62 93 GLU A CA 1
ATOM 710 C C . GLU A 1 93 ? 8.395 -0.127 -4.360 1.00 92.62 93 GLU A C 1
ATOM 712 O O . GLU A 1 93 ? 7.606 -0.789 -3.675 1.00 92.62 93 GLU A O 1
ATOM 717 N N . ILE A 1 94 ? 8.946 0.999 -3.896 1.00 91.56 94 ILE A N 1
ATOM 718 C CA . ILE A 1 94 ? 8.693 1.524 -2.549 1.00 91.56 94 ILE A CA 1
ATOM 719 C C . ILE A 1 94 ? 7.204 1.820 -2.358 1.00 91.56 94 ILE A C 1
ATOM 721 O O . ILE A 1 94 ? 6.622 1.467 -1.325 1.00 91.56 94 ILE A O 1
ATOM 725 N N . LEU A 1 95 ? 6.554 2.441 -3.344 1.00 88.75 95 LEU A N 1
ATOM 726 C CA . LEU A 1 95 ? 5.126 2.744 -3.281 1.00 88.75 95 LEU A CA 1
ATOM 727 C C . LEU A 1 95 ? 4.267 1.478 -3.302 1.00 88.75 95 LEU A C 1
ATOM 729 O O . LEU A 1 95 ? 3.285 1.401 -2.558 1.00 88.75 95 LEU A O 1
ATOM 733 N N . ARG A 1 96 ? 4.628 0.474 -4.104 1.00 87.25 96 ARG A N 1
ATOM 734 C CA . ARG A 1 96 ? 3.954 -0.828 -4.138 1.00 87.25 96 ARG A CA 1
ATOM 735 C C . ARG A 1 96 ? 4.059 -1.524 -2.789 1.00 87.25 96 ARG A C 1
ATOM 737 O O . ARG A 1 96 ? 3.024 -1.882 -2.235 1.00 87.25 96 ARG A O 1
ATOM 744 N N . LYS A 1 97 ? 5.255 -1.615 -2.199 1.00 88.69 97 LYS A N 1
ATOM 745 C CA . LYS A 1 97 ? 5.449 -2.193 -0.857 1.00 88.69 97 LYS A CA 1
ATOM 746 C C . LYS A 1 97 ? 4.701 -1.420 0.231 1.00 88.69 97 LYS A C 1
ATOM 748 O O . LYS A 1 97 ? 4.171 -2.024 1.155 1.00 88.69 97 LYS A O 1
ATOM 753 N N . ARG A 1 98 ? 4.601 -0.091 0.119 1.00 86.25 98 ARG A N 1
ATOM 754 C CA . ARG A 1 98 ? 3.849 0.750 1.070 1.00 86.25 98 ARG A CA 1
ATOM 755 C C . ARG A 1 98 ? 2.327 0.594 0.946 1.00 86.25 98 ARG A C 1
ATOM 757 O O . ARG A 1 98 ? 1.608 0.859 1.913 1.00 86.25 98 ARG A O 1
ATOM 764 N N . ARG A 1 99 ? 1.831 0.242 -0.245 1.00 84.69 99 ARG A N 1
ATOM 765 C CA . ARG A 1 99 ? 0.416 -0.072 -0.507 1.00 84.69 99 ARG A CA 1
ATOM 766 C C . ARG A 1 99 ? 0.088 -1.521 -0.146 1.00 84.69 99 ARG A C 1
ATOM 768 O O . ARG A 1 99 ? -0.999 -1.771 0.367 1.00 84.69 99 ARG A O 1
ATOM 775 N N . ALA A 1 100 ? 1.026 -2.443 -0.355 1.00 80.81 100 ALA A N 1
ATOM 776 C CA . ALA A 1 100 ? 0.897 -3.838 0.036 1.00 80.81 100 ALA A CA 1
ATOM 777 C C . ALA A 1 100 ? 0.578 -3.940 1.537 1.00 80.81 100 ALA A C 1
ATOM 779 O O . ALA A 1 100 ? 1.231 -3.326 2.380 1.00 80.81 100 ALA A O 1
ATOM 780 N N . GLY A 1 101 ? -0.485 -4.670 1.868 1.00 81.19 101 GLY A N 1
ATOM 781 C CA . GLY A 1 101 ? -0.966 -4.828 3.243 1.00 81.19 101 GLY A CA 1
ATOM 782 C C . GLY A 1 101 ? -1.926 -3.740 3.735 1.00 81.19 101 GLY A C 1
ATOM 783 O O . GLY A 1 101 ? -2.494 -3.896 4.817 1.00 81.19 101 GLY A O 1
ATOM 784 N N . LYS A 1 102 ? -2.169 -2.666 2.971 1.00 86.38 102 LYS A N 1
ATOM 785 C CA . LYS A 1 102 ? -3.306 -1.778 3.246 1.00 86.38 102 LYS A CA 1
ATOM 786 C C . LYS A 1 102 ? -4.581 -2.397 2.683 1.00 86.38 102 LYS A C 1
ATOM 788 O O . LYS A 1 102 ? -4.591 -2.880 1.556 1.00 86.38 102 LYS A O 1
ATOM 793 N N . LEU A 1 103 ? -5.649 -2.363 3.475 1.00 89.38 103 LEU A N 1
ATOM 794 C CA . LEU A 1 103 ? -6.979 -2.732 3.000 1.00 89.38 103 LEU A CA 1
ATOM 795 C C . LEU A 1 103 ? -7.446 -1.715 1.940 1.00 89.38 103 LEU A C 1
ATOM 797 O O . LEU A 1 103 ? -7.077 -0.537 2.049 1.00 89.38 103 LEU A O 1
ATOM 801 N N . PRO A 1 104 ? -8.243 -2.134 0.940 1.00 88.69 104 PRO A N 1
ATOM 802 C CA . PRO A 1 104 ? -8.837 -1.222 -0.034 1.00 88.69 104 PRO A CA 1
ATOM 803 C C . PRO A 1 104 ? -9.554 -0.041 0.635 1.00 88.69 104 PRO A C 1
ATOM 805 O O . PRO A 1 104 ? -10.090 -0.173 1.744 1.00 88.69 104 PRO A O 1
ATOM 808 N N . GLY A 1 105 ? -9.566 1.111 -0.043 1.00 89.50 105 GLY A N 1
ATOM 809 C CA . GLY A 1 105 ? -10.171 2.344 0.470 1.00 89.50 105 GLY A CA 1
ATOM 810 C C . GLY A 1 105 ? -11.623 2.137 0.894 1.00 89.50 105 GLY A C 1
ATOM 811 O O . GLY A 1 105 ? -11.963 2.437 2.036 1.00 89.50 105 GLY A O 1
ATOM 812 N N . ASP A 1 106 ? -12.417 1.512 0.028 1.00 91.94 106 ASP A N 1
ATOM 813 C CA . ASP A 1 106 ? -13.849 1.279 0.244 1.00 91.94 106 ASP A CA 1
ATOM 814 C C . ASP A 1 106 ? -14.103 0.393 1.466 1.00 91.94 106 ASP A C 1
ATOM 816 O O . ASP A 1 106 ? -14.823 0.786 2.381 1.00 91.94 106 ASP A O 1
ATOM 820 N N . THR A 1 107 ? -13.398 -0.741 1.566 1.00 95.12 107 THR A N 1
ATOM 821 C CA . THR A 1 107 ? -13.495 -1.629 2.739 1.00 95.12 107 THR A CA 1
ATOM 822 C C . THR A 1 107 ? -13.122 -0.906 4.035 1.00 95.12 107 THR A C 1
ATOM 824 O O . THR A 1 107 ? -13.775 -1.066 5.064 1.00 95.12 107 THR A O 1
ATOM 827 N N . THR A 1 108 ? -12.090 -0.056 3.994 1.00 95.06 108 THR A N 1
ATOM 828 C CA . THR A 1 108 ? -11.654 0.716 5.161 1.00 95.06 108 THR A CA 1
ATOM 829 C C . THR A 1 108 ? -12.684 1.780 5.541 1.00 95.06 108 THR A C 1
ATOM 831 O O . THR A 1 108 ? -12.838 2.068 6.727 1.00 95.06 108 THR A O 1
ATOM 834 N N . SER A 1 109 ? -13.380 2.371 4.569 1.00 96.81 109 SER A N 1
ATOM 835 C CA . SER A 1 109 ? -14.449 3.345 4.803 1.00 96.81 109 SER A CA 1
ATOM 836 C C . SER A 1 109 ? -15.629 2.713 5.539 1.00 96.81 109 SER A C 1
ATOM 838 O O . SER A 1 109 ? -16.050 3.265 6.555 1.00 96.81 109 SER A O 1
ATOM 840 N N . THR A 1 110 ? -16.076 1.522 5.129 1.00 97.12 110 THR A N 1
ATOM 841 C CA . THR A 1 110 ? -17.117 0.757 5.840 1.00 97.12 110 THR A CA 1
ATOM 842 C C . THR A 1 110 ? -16.724 0.491 7.295 1.00 97.12 110 THR A C 1
ATOM 844 O O . THR A 1 110 ? -17.471 0.806 8.222 1.00 97.12 110 THR A O 1
ATOM 847 N N . LEU A 1 111 ? -15.499 0.005 7.530 1.00 97.75 111 LEU A N 1
ATOM 848 C CA . LEU A 1 111 ? -15.006 -0.264 8.888 1.00 97.75 111 LEU A CA 1
ATOM 849 C C . LEU A 1 111 ? -14.904 1.007 9.742 1.00 97.75 111 LEU A C 1
ATOM 851 O O . LEU A 1 111 ? -15.189 0.985 10.940 1.00 97.75 111 LEU A O 1
ATOM 855 N N . LYS A 1 112 ? -14.516 2.134 9.136 1.00 96.50 112 LYS A N 1
ATOM 856 C CA . LYS A 1 112 ? -14.483 3.437 9.810 1.00 96.50 112 LYS A CA 1
ATOM 857 C C . LYS A 1 112 ? -15.879 3.948 10.156 1.00 96.50 112 LYS A C 1
ATOM 859 O O . LYS A 1 112 ? -16.037 4.499 11.240 1.00 96.50 112 LYS A O 1
ATOM 864 N N . ALA A 1 113 ? -16.865 3.762 9.283 1.00 97.56 113 ALA A N 1
ATOM 865 C CA . ALA A 1 113 ? -18.246 4.150 9.555 1.00 97.56 113 ALA A CA 1
ATOM 866 C C . ALA A 1 113 ? -18.817 3.356 10.743 1.00 97.56 113 ALA A C 1
ATOM 868 O O . ALA A 1 113 ? -19.377 3.937 11.679 1.00 97.56 113 ALA A O 1
ATOM 869 N N . TRP A 1 114 ? -18.576 2.039 10.776 1.00 97.56 114 TRP A N 1
ATOM 870 C CA . TRP A 1 114 ? -18.924 1.217 11.939 1.00 97.56 114 TRP A CA 1
ATOM 871 C C . TRP A 1 114 ? -18.193 1.703 13.200 1.00 97.56 114 TRP A C 1
ATOM 873 O O . TRP A 1 114 ? -18.800 1.898 14.250 1.00 97.56 114 TRP A O 1
ATOM 883 N N . TRP A 1 115 ? -16.889 1.980 13.101 1.00 96.75 115 TRP A N 1
ATOM 884 C CA . TRP A 1 115 ? -16.103 2.491 14.227 1.00 96.75 115 TRP A CA 1
ATOM 885 C C . TRP A 1 115 ? -16.657 3.806 14.787 1.00 96.75 115 TRP A C 1
ATOM 887 O O . TRP A 1 115 ? -16.744 3.962 16.001 1.00 96.75 115 TRP A O 1
ATOM 897 N N . GLN A 1 116 ? -17.023 4.753 13.923 1.00 95.88 116 GLN A N 1
ATOM 898 C CA . GLN A 1 116 ? -17.550 6.056 14.332 1.00 95.88 116 GLN A CA 1
ATOM 899 C C . GLN A 1 116 ? -18.878 5.922 15.082 1.00 95.88 116 GLN A C 1
ATOM 901 O O . GLN A 1 116 ? -19.058 6.573 16.110 1.00 95.88 116 GLN A O 1
ATOM 906 N N . SER A 1 117 ? -19.768 5.040 14.623 1.00 96.81 117 SER A N 1
ATOM 907 C CA . SER A 1 117 ? -21.043 4.772 15.304 1.00 96.81 117 SER A CA 1
ATOM 908 C C . SER A 1 117 ? -20.872 4.057 16.651 1.00 96.81 117 SER A C 1
ATOM 910 O O . SER A 1 117 ? -21.695 4.237 17.545 1.00 96.81 117 SER A O 1
ATOM 912 N N . HIS A 1 118 ? -19.767 3.331 16.846 1.00 96.00 118 HIS A N 1
ATOM 913 C CA . HIS A 1 118 ? -19.483 2.552 18.058 1.00 96.00 118 HIS A CA 1
ATOM 914 C C . HIS A 1 118 ? -18.270 3.068 18.846 1.00 96.00 118 HIS A C 1
ATOM 916 O O . HIS A 1 118 ? -17.682 2.338 19.643 1.00 96.00 118 HIS A O 1
ATOM 922 N N . ALA A 1 119 ? -17.882 4.335 18.668 1.00 92.12 119 ALA A N 1
ATOM 923 C CA . ALA A 1 119 ? -16.627 4.866 19.210 1.00 92.12 119 ALA A CA 1
ATOM 924 C C . ALA A 1 119 ? -16.522 4.775 20.746 1.00 92.12 119 ALA A C 1
ATOM 926 O O . ALA A 1 119 ? -15.423 4.631 21.279 1.00 92.12 119 ALA A O 1
ATOM 927 N N . LYS A 1 120 ? -17.658 4.821 21.459 1.00 92.25 120 LYS A N 1
ATOM 928 C CA . LYS A 1 120 ? -17.716 4.663 22.924 1.00 92.25 120 LYS A CA 1
ATOM 929 C C . LYS A 1 120 ? -17.377 3.242 23.380 1.00 92.25 120 LYS A C 1
ATOM 931 O O . LYS A 1 120 ? -16.762 3.071 24.428 1.00 92.25 120 LYS A O 1
ATOM 936 N N . TRP A 1 121 ? -17.781 2.232 22.611 1.00 94.69 121 TRP A N 1
ATOM 937 C CA . TRP A 1 121 ? -17.556 0.825 22.938 1.00 94.69 121 TRP A CA 1
ATOM 938 C C . TRP A 1 121 ? -17.282 0.003 21.665 1.00 94.69 121 TRP A C 1
ATOM 940 O O . TRP A 1 121 ? -18.154 -0.710 21.171 1.00 94.69 121 TRP A O 1
ATOM 950 N N . PRO A 1 122 ? -16.063 0.106 21.099 1.00 95.00 122 PRO A N 1
ATOM 951 C CA . PRO A 1 122 ? -15.741 -0.414 19.769 1.00 95.00 122 PRO A CA 1
ATOM 952 C C . PRO A 1 122 ? -15.392 -1.914 19.789 1.00 95.00 122 PRO A C 1
ATOM 954 O O . PRO A 1 122 ? -14.300 -2.343 19.383 1.00 95.00 122 PRO A O 1
ATOM 957 N N . TYR A 1 123 ? -16.318 -2.717 20.304 1.00 97.44 123 TYR A N 1
ATOM 958 C CA . TYR A 1 123 ? -16.241 -4.173 20.368 1.00 97.44 123 TYR A CA 1
ATOM 959 C C . TYR A 1 123 ? -17.391 -4.762 19.543 1.00 97.44 123 TYR A C 1
ATOM 961 O O . TYR A 1 123 ? -18.480 -4.942 20.080 1.00 97.44 123 TYR A O 1
ATOM 969 N N . PRO A 1 124 ? -17.171 -5.024 18.240 1.00 96.88 124 PRO A N 1
ATOM 970 C CA . PRO A 1 124 ? -18.209 -5.583 17.382 1.00 96.88 124 PRO A CA 1
ATOM 971 C C . PRO A 1 124 ? -18.614 -6.971 17.867 1.00 96.88 124 PRO A C 1
ATOM 973 O O . PRO A 1 124 ? -17.755 -7.792 18.217 1.00 96.88 124 PRO A O 1
ATOM 976 N N . THR A 1 125 ? -19.918 -7.223 17.857 1.00 97.75 125 THR A N 1
ATOM 977 C CA . THR A 1 125 ? -20.499 -8.539 18.129 1.00 97.75 125 THR A CA 1
ATOM 978 C C . THR A 1 125 ? -20.165 -9.528 17.006 1.00 97.75 125 THR A C 1
ATOM 980 O O . THR A 1 125 ? -19.636 -9.150 15.958 1.00 97.75 125 THR A O 1
ATOM 983 N N . GLU A 1 126 ? -20.457 -10.816 17.194 1.00 97.69 126 GLU A N 1
ATOM 984 C CA . GLU A 1 126 ? -20.284 -11.802 16.115 1.00 97.69 126 GLU A CA 1
ATOM 985 C C . GLU A 1 126 ? -21.182 -11.497 14.905 1.00 97.69 126 GLU A C 1
ATOM 987 O O . GLU A 1 126 ? -20.757 -11.686 13.766 1.00 97.69 126 GLU A O 1
ATOM 992 N N . GLU A 1 127 ? -22.374 -10.938 15.134 1.00 97.75 127 GLU A N 1
ATOM 993 C CA . GLU A 1 127 ? -23.271 -10.498 14.063 1.00 97.75 127 GLU A CA 1
ATOM 994 C C . GLU A 1 127 ? -22.695 -9.296 13.299 1.00 97.75 127 GLU A C 1
ATOM 996 O O . GLU A 1 127 ? -22.654 -9.310 12.068 1.00 97.75 127 GLU A O 1
ATOM 1001 N N . ASP A 1 128 ? -22.168 -8.292 14.013 1.00 97.75 128 ASP A N 1
ATOM 1002 C CA . ASP A 1 128 ? -21.490 -7.148 13.389 1.00 97.75 128 ASP A CA 1
ATOM 1003 C C . ASP A 1 128 ? -20.327 -7.613 12.513 1.00 97.75 128 ASP A C 1
ATOM 1005 O O . ASP A 1 128 ? -20.160 -7.161 11.381 1.00 97.75 128 ASP A O 1
ATOM 1009 N N . LYS A 1 129 ? -19.516 -8.546 13.023 1.00 97.94 129 LYS A N 1
ATOM 1010 C CA . LYS A 1 129 ? -18.387 -9.097 12.271 1.00 97.94 129 LYS A CA 1
ATOM 1011 C C . LYS A 1 129 ? -18.853 -9.837 11.022 1.00 97.94 129 LYS A C 1
ATOM 1013 O O . LYS A 1 129 ? -18.248 -9.643 9.973 1.00 97.94 129 LYS A O 1
ATOM 1018 N N . ALA A 1 130 ? -19.902 -10.655 11.114 1.00 97.94 130 ALA A N 1
ATOM 1019 C CA . ALA A 1 130 ? -20.458 -11.365 9.964 1.00 97.94 130 ALA A CA 1
ATOM 1020 C C . ALA A 1 130 ? -20.963 -10.390 8.890 1.00 97.94 130 ALA A C 1
ATOM 1022 O O . ALA A 1 130 ? -20.627 -10.544 7.715 1.00 97.94 130 ALA A O 1
ATOM 1023 N N . ARG A 1 131 ? -21.676 -9.334 9.298 1.00 98.06 131 ARG A N 1
ATOM 1024 C CA . ARG A 1 131 ? -22.144 -8.274 8.397 1.00 98.06 131 ARG A CA 1
ATOM 1025 C C . ARG A 1 131 ? -20.982 -7.548 7.722 1.00 98.06 131 ARG A C 1
ATOM 1027 O O . ARG A 1 131 ? -20.962 -7.410 6.505 1.00 98.06 131 ARG A O 1
ATOM 1034 N N . LEU A 1 132 ? -19.961 -7.160 8.486 1.00 98.00 132 LEU A N 1
ATOM 1035 C CA . LEU A 1 132 ? -18.774 -6.494 7.945 1.00 98.00 132 LEU A CA 1
ATOM 1036 C C . LEU A 1 132 ? -17.982 -7.393 6.988 1.00 98.00 132 LEU A C 1
ATOM 1038 O O . LEU A 1 132 ? -17.443 -6.899 6.000 1.00 98.00 132 LEU A O 1
ATOM 1042 N N . VAL A 1 133 ? -17.913 -8.702 7.243 1.00 97.88 133 VAL A N 1
ATOM 1043 C CA . VAL A 1 133 ? -17.333 -9.676 6.302 1.00 97.88 133 VAL A CA 1
ATOM 1044 C C . VAL A 1 133 ? -18.110 -9.677 4.984 1.00 97.88 133 VAL A C 1
ATOM 1046 O O . VAL A 1 133 ? -17.489 -9.619 3.925 1.00 97.88 133 VAL A O 1
ATOM 1049 N N . GLN A 1 134 ? -19.444 -9.685 5.035 1.00 97.50 134 GLN A N 1
ATOM 1050 C CA . GLN A 1 134 ? -20.290 -9.651 3.837 1.00 97.50 134 GLN A CA 1
ATOM 1051 C C . GLN A 1 134 ? -20.145 -8.338 3.056 1.00 97.50 134 GLN A C 1
ATOM 1053 O O . GLN A 1 134 ? -19.972 -8.370 1.842 1.00 97.50 134 GLN A O 1
ATOM 1058 N N . GLU A 1 135 ? -20.163 -7.193 3.740 1.00 97.12 135 GLU A N 1
ATOM 1059 C CA . GLU A 1 135 ? -20.089 -5.872 3.100 1.00 97.12 135 GLU A CA 1
ATOM 1060 C C . GLU A 1 135 ? -18.706 -5.563 2.514 1.00 97.12 135 GLU A C 1
ATOM 1062 O O . GLU A 1 135 ? -18.598 -4.896 1.489 1.00 97.12 135 GLU A O 1
ATOM 1067 N N . THR A 1 136 ? -17.633 -6.018 3.167 1.00 96.38 136 THR A N 1
ATOM 1068 C CA . THR A 1 136 ? -16.258 -5.689 2.752 1.00 96.38 136 THR A CA 1
ATOM 1069 C C . THR A 1 136 ? -15.583 -6.782 1.926 1.00 96.38 136 THR A C 1
ATOM 1071 O O . THR A 1 136 ? -14.534 -6.530 1.333 1.00 96.38 136 THR A O 1
ATOM 1074 N N . GLY A 1 137 ? -16.123 -8.005 1.927 1.00 96.19 137 GLY A N 1
ATOM 1075 C CA . GLY A 1 137 ? -15.488 -9.184 1.332 1.00 96.19 137 GLY A CA 1
ATOM 1076 C C . GLY A 1 137 ? -14.198 -9.629 2.038 1.00 96.19 137 GLY A C 1
ATOM 1077 O O . GLY A 1 137 ? -13.468 -10.475 1.521 1.00 96.19 137 GLY A O 1
ATOM 1078 N N . LEU A 1 138 ? -13.875 -9.057 3.202 1.00 96.31 138 LEU A N 1
ATOM 1079 C CA . LEU A 1 138 ? -12.673 -9.397 3.960 1.00 96.31 138 LEU A CA 1
ATOM 1080 C C . LEU A 1 138 ? -12.879 -10.658 4.792 1.00 96.31 138 LEU A C 1
ATOM 1082 O O . LEU A 1 138 ? -13.964 -10.937 5.292 1.00 96.31 138 LEU A O 1
ATOM 1086 N N . GLN A 1 139 ? -11.795 -11.387 5.043 1.00 96.50 139 GLN A N 1
ATOM 1087 C CA . GL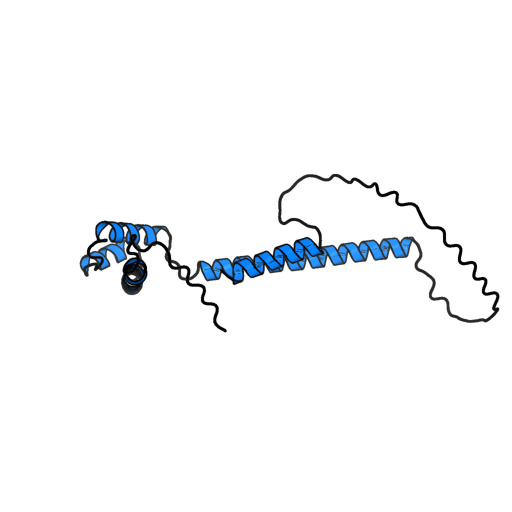N A 1 139 ? -11.833 -12.510 5.971 1.00 96.50 139 GLN A CA 1
ATOM 1088 C C . GLN A 1 139 ? -12.068 -12.024 7.405 1.00 96.50 139 GLN A C 1
ATOM 1090 O O . GLN A 1 139 ? -11.499 -11.019 7.840 1.00 96.50 139 GLN A O 1
ATOM 1095 N N . LEU A 1 140 ? -12.794 -12.814 8.200 1.00 97.44 140 LEU A N 1
ATOM 1096 C CA . LEU A 1 140 ? -13.068 -12.526 9.614 1.00 97.44 140 LEU A CA 1
ATOM 1097 C C . LEU A 1 140 ? -11.797 -12.197 10.421 1.00 97.44 140 LEU A C 1
ATOM 1099 O O . LEU A 1 140 ? -11.781 -11.289 11.252 1.00 97.44 140 LEU A O 1
ATOM 1103 N N . LYS A 1 141 ? -10.685 -12.888 10.135 1.00 96.75 141 LYS A N 1
ATOM 1104 C CA . LYS A 1 141 ? -9.379 -12.609 10.751 1.00 96.75 141 LYS A CA 1
ATOM 1105 C C . LYS A 1 141 ? -8.881 -11.189 10.452 1.00 96.75 141 LYS A C 1
ATOM 1107 O O . LYS A 1 141 ? -8.332 -10.544 11.343 1.00 96.75 141 LYS A O 1
ATOM 1112 N N . GLN A 1 142 ? -9.068 -10.693 9.227 1.00 96.38 142 GLN A N 1
ATOM 1113 C CA . GLN A 1 142 ? -8.683 -9.331 8.840 1.00 96.38 142 GLN A CA 1
ATOM 1114 C C . GLN A 1 142 ? -9.542 -8.295 9.567 1.00 96.38 142 GLN A C 1
ATOM 1116 O O . GLN A 1 142 ? -8.989 -7.329 10.086 1.00 96.38 142 GLN A O 1
ATOM 1121 N N . ILE A 1 143 ? -10.850 -8.540 9.682 1.00 97.50 143 ILE A N 1
ATOM 1122 C CA . ILE A 1 143 ? -11.781 -7.700 10.447 1.00 97.50 143 ILE A CA 1
ATOM 1123 C C . ILE A 1 143 ? -11.354 -7.620 11.919 1.00 97.50 143 ILE A C 1
ATOM 1125 O O . ILE A 1 143 ? -11.134 -6.529 12.447 1.00 97.50 143 ILE A O 1
ATOM 1129 N N . ASN A 1 144 ? -11.133 -8.766 12.568 1.00 97.50 144 ASN A N 1
ATOM 1130 C CA . ASN A 1 144 ? -10.689 -8.828 13.963 1.00 97.50 144 ASN A CA 1
ATOM 1131 C C . ASN A 1 144 ? -9.368 -8.079 14.180 1.00 97.50 144 ASN A C 1
ATOM 1133 O O . ASN A 1 144 ? -9.259 -7.243 15.081 1.00 97.50 144 ASN A O 1
ATOM 1137 N N . ASN A 1 145 ? -8.374 -8.337 13.326 1.00 96.88 145 ASN A N 1
ATOM 1138 C CA . ASN A 1 145 ? -7.080 -7.664 13.391 1.00 96.88 145 ASN A CA 1
ATOM 1139 C C . ASN A 1 145 ? -7.207 -6.154 13.174 1.00 96.88 145 ASN A C 1
ATOM 1141 O O . ASN A 1 145 ? -6.528 -5.379 13.853 1.00 96.88 145 ASN A O 1
ATOM 1145 N N . TRP A 1 146 ? -8.079 -5.730 12.256 1.00 96.75 146 TRP A N 1
ATOM 1146 C CA . TRP A 1 146 ? -8.345 -4.320 12.015 1.00 96.75 146 TRP A CA 1
ATOM 1147 C C . TRP A 1 146 ? -8.893 -3.655 13.271 1.00 96.75 146 TRP A C 1
ATOM 1149 O O . TRP A 1 146 ? -8.320 -2.663 13.709 1.00 96.75 146 TRP A O 1
ATOM 1159 N N . PHE A 1 147 ? -9.905 -4.238 13.918 1.00 97.19 147 PHE A N 1
ATOM 1160 C CA . PHE A 1 147 ? -10.479 -3.680 15.143 1.00 97.19 147 PHE A CA 1
ATOM 1161 C C . PHE A 1 147 ? -9.501 -3.657 16.316 1.00 97.19 147 PHE A C 1
ATOM 1163 O O . PHE A 1 147 ? -9.439 -2.661 17.035 1.00 97.19 147 PHE A O 1
ATOM 1170 N N . ILE A 1 148 ? -8.696 -4.708 16.500 1.00 96.44 148 ILE A N 1
ATOM 1171 C CA . ILE A 1 148 ? -7.644 -4.732 17.529 1.00 96.44 148 ILE A CA 1
ATOM 1172 C C . ILE A 1 148 ? -6.663 -3.575 17.309 1.00 96.44 148 ILE A C 1
ATOM 1174 O O . ILE A 1 148 ? -6.374 -2.805 18.227 1.00 96.44 148 ILE A O 1
ATOM 1178 N N . ASN A 1 149 ? -6.171 -3.425 16.080 1.00 95.38 149 ASN A N 1
ATOM 1179 C CA . ASN A 1 149 ? -5.225 -2.371 15.736 1.00 95.38 149 ASN A CA 1
ATOM 1180 C C . ASN A 1 149 ? -5.869 -0.977 15.818 1.00 95.38 149 ASN A C 1
ATOM 1182 O O . ASN A 1 149 ? -5.250 -0.030 16.300 1.00 95.38 149 ASN A O 1
ATOM 1186 N N . GLN A 1 150 ? -7.129 -0.851 15.402 1.00 95.75 150 GLN A N 1
ATOM 1187 C CA . GLN A 1 150 ? -7.883 0.394 15.458 1.00 95.75 150 GLN A CA 1
ATOM 1188 C C . GLN A 1 150 ? -8.097 0.838 16.908 1.00 95.75 150 GLN A C 1
ATOM 1190 O O . GLN A 1 150 ? -7.794 1.986 17.233 1.00 95.75 150 GLN A O 1
ATOM 1195 N N . ARG A 1 151 ? -8.497 -0.068 17.812 1.00 95.50 151 ARG A N 1
ATOM 1196 C CA . ARG A 1 151 ? -8.549 0.220 19.254 1.00 95.50 151 ARG A CA 1
ATOM 1197 C C . ARG A 1 151 ? -7.194 0.653 19.789 1.00 95.50 151 ARG A C 1
ATOM 1199 O O . ARG A 1 151 ? -7.102 1.713 20.398 1.00 95.50 151 ARG A O 1
ATOM 1206 N N . LYS A 1 152 ? -6.127 -0.092 19.484 1.00 94.31 152 LYS A N 1
ATOM 1207 C CA . LYS A 1 152 ? -4.760 0.241 19.920 1.00 94.31 152 LYS A CA 1
ATOM 1208 C C . LYS A 1 152 ? -4.326 1.653 19.500 1.00 94.31 152 LYS A C 1
ATOM 1210 O O . LYS A 1 152 ? -3.635 2.327 20.259 1.00 94.31 152 LYS A O 1
ATOM 1215 N N . ARG A 1 153 ? -4.724 2.113 18.310 1.00 92.25 153 ARG A N 1
ATOM 1216 C CA . ARG A 1 153 ? -4.395 3.455 17.795 1.00 92.25 153 ARG A CA 1
ATOM 1217 C C . ARG A 1 153 ? -5.209 4.575 18.441 1.00 92.25 153 ARG A C 1
ATOM 1219 O O . ARG A 1 153 ? -4.673 5.661 18.616 1.00 92.25 153 ARG A O 1
ATOM 1226 N N . ASN A 1 154 ? -6.466 4.320 18.801 1.00 90.88 154 ASN A N 1
ATOM 1227 C CA . ASN A 1 154 ? -7.377 5.364 19.283 1.00 90.88 154 ASN A CA 1
ATOM 1228 C C . ASN A 1 154 ? -7.491 5.436 20.815 1.00 90.88 154 ASN A C 1
ATOM 1230 O O . ASN A 1 154 ? -7.845 6.488 21.328 1.00 90.88 154 ASN A O 1
ATOM 1234 N N . TRP A 1 155 ? -7.156 4.376 21.558 1.00 79.06 155 TRP A N 1
ATOM 1235 C CA . TRP A 1 155 ? -7.353 4.322 23.018 1.00 79.06 155 TRP A CA 1
ATOM 1236 C C . TRP A 1 155 ? -6.565 5.386 23.800 1.00 79.06 155 TRP A C 1
ATOM 1238 O O . TRP A 1 155 ? -7.025 5.889 24.817 1.00 79.06 155 TRP A O 1
ATOM 1248 N N . HIS A 1 156 ? -5.376 5.749 23.317 1.00 74.44 156 HIS A N 1
ATOM 1249 C CA . HIS A 1 156 ? -4.500 6.741 23.957 1.00 74.44 156 HIS A CA 1
ATOM 1250 C C . HIS A 1 156 ? -4.684 8.147 23.386 1.00 74.44 156 HIS A C 1
ATOM 1252 O O . HIS A 1 156 ? -4.065 9.089 23.872 1.00 74.44 156 HIS A O 1
ATOM 1258 N N . SER A 1 157 ? -5.498 8.293 22.337 1.00 61.28 157 SER A N 1
ATOM 1259 C CA . SER A 1 157 ? -5.767 9.585 21.720 1.00 61.28 157 SER A CA 1
ATOM 1260 C C . SER A 1 157 ? -6.827 10.311 22.542 1.00 61.28 157 SER A C 1
ATOM 1262 O O . SER A 1 157 ? -7.910 10.609 22.053 1.00 61.28 157 SER A O 1
ATOM 1264 N N . ASN A 1 158 ? -6.523 10.565 23.816 1.00 51.94 158 ASN A N 1
ATOM 1265 C CA . ASN A 1 158 ? -7.226 11.574 24.583 1.00 51.94 158 ASN A CA 1
ATOM 1266 C C . ASN A 1 158 ? -6.887 12.931 23.938 1.00 51.94 158 ASN A C 1
ATOM 1268 O O . ASN A 1 158 ? -5.719 13.329 23.980 1.00 51.94 158 ASN A O 1
ATOM 1272 N N . PRO A 1 159 ? -7.845 13.654 23.331 1.00 56.91 159 PRO A N 1
ATOM 1273 C CA . PRO A 1 159 ? -7.562 14.948 22.711 1.00 56.91 159 PRO A CA 1
ATOM 1274 C C . PRO A 1 159 ? -7.134 16.027 23.724 1.00 56.91 159 PRO A C 1
ATOM 1276 O O . PRO A 1 159 ? -6.779 17.127 23.317 1.00 56.91 159 PRO A O 1
ATOM 1279 N N . SER A 1 160 ? -7.112 15.732 25.028 1.00 52.81 160 SER A N 1
ATOM 1280 C CA . SER A 1 160 ? -6.681 16.675 26.067 1.00 52.81 160 SER A CA 1
ATOM 1281 C C . SER A 1 160 ? -5.183 16.653 26.401 1.00 52.81 160 SER A C 1
ATOM 1283 O O . SER A 1 160 ? -4.773 17.408 27.275 1.00 52.81 160 SER A O 1
ATOM 1285 N N . SER A 1 161 ? -4.339 15.848 25.746 1.00 45.59 161 SER A N 1
ATOM 1286 C CA . SER A 1 161 ? -2.878 15.951 25.924 1.00 45.59 161 SER A CA 1
ATOM 1287 C C . SER A 1 161 ? -2.197 16.464 24.659 1.00 45.59 161 SER A C 1
ATOM 1289 O O . SER A 1 161 ? -1.497 15.737 23.950 1.00 45.59 161 SER A O 1
ATOM 1291 N N . SER A 1 162 ? -2.412 17.747 24.376 1.00 47.31 162 SER A N 1
ATOM 1292 C CA . SER A 1 162 ? -1.458 18.556 23.624 1.00 47.31 162 SER A CA 1
ATOM 1293 C C . SER A 1 162 ? -0.063 18.423 24.251 1.00 47.31 162 SER A C 1
ATOM 1295 O O . SER A 1 162 ? 0.053 18.446 25.470 1.00 47.31 162 SER A O 1
ATOM 1297 N N . THR A 1 163 ? 0.963 18.333 23.401 1.00 41.56 163 THR A N 1
ATOM 1298 C CA . THR A 1 163 ? 2.409 18.385 23.707 1.00 41.56 163 THR A CA 1
ATOM 1299 C C . THR A 1 163 ? 3.043 17.132 24.343 1.00 41.56 163 THR A C 1
ATOM 1301 O O . THR A 1 163 ? 3.310 17.009 25.534 1.00 41.56 163 THR A O 1
ATOM 1304 N N . SER A 1 164 ? 3.468 16.198 23.493 1.00 43.31 164 SER A N 1
ATOM 1305 C CA . SER A 1 164 ? 4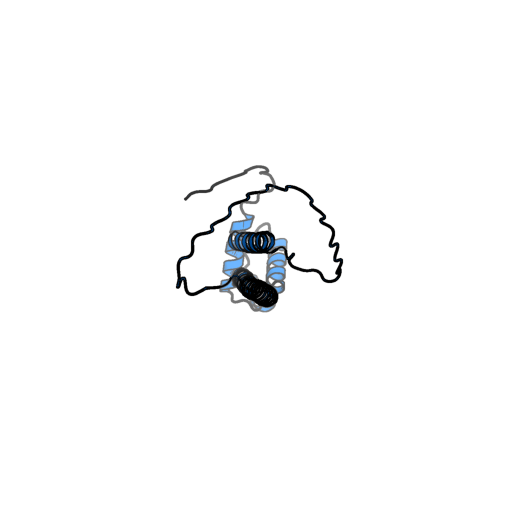.689 15.437 23.784 1.00 43.31 164 SER A CA 1
ATOM 1306 C C . SER A 1 164 ? 5.440 15.145 22.499 1.00 43.31 164 SER A C 1
ATOM 1308 O O . SER A 1 164 ? 5.305 14.096 21.874 1.00 43.31 164 SER A O 1
ATOM 1310 N N . VAL A 1 165 ? 6.262 16.122 22.129 1.00 46.31 165 VAL A N 1
ATOM 1311 C CA . VAL A 1 165 ? 7.453 15.926 21.310 1.00 46.31 165 VAL A CA 1
ATOM 1312 C C . VAL A 1 165 ? 8.288 14.806 21.940 1.00 46.31 165 VAL A C 1
ATOM 1314 O O . VAL A 1 165 ? 8.888 14.972 22.996 1.00 46.31 165 VAL A O 1
ATOM 1317 N N . LYS A 1 166 ? 8.290 13.615 21.341 1.00 42.97 166 LYS A N 1
ATOM 1318 C CA . LYS A 1 166 ? 9.226 12.550 21.720 1.00 42.97 166 LYS A CA 1
ATOM 1319 C C . LYS A 1 166 ? 10.054 12.144 20.518 1.00 42.97 166 LYS A C 1
ATOM 1321 O O . LYS A 1 166 ? 9.818 11.143 19.852 1.00 42.97 166 LYS A O 1
ATOM 1326 N N . THR A 1 167 ? 11.074 12.961 20.298 1.00 40.34 167 THR A N 1
ATOM 1327 C CA . THR A 1 167 ? 12.349 12.611 19.684 1.00 40.34 167 THR A CA 1
ATOM 1328 C C . THR A 1 167 ? 12.880 11.339 20.350 1.00 40.34 167 THR A C 1
ATOM 1330 O O . THR A 1 167 ? 13.191 11.333 21.541 1.00 40.34 167 THR A O 1
ATOM 1333 N N . LYS A 1 168 ? 12.991 10.236 19.608 1.00 44.16 168 LYS A N 1
ATOM 1334 C CA . LYS A 1 168 ? 13.793 9.085 20.043 1.00 44.16 168 LYS A CA 1
ATOM 1335 C C . LYS A 1 168 ? 14.421 8.392 18.838 1.00 44.16 168 LYS A C 1
ATOM 1337 O O . LYS A 1 168 ? 13.939 7.369 18.371 1.00 44.16 168 LYS A O 1
ATOM 1342 N N . ARG A 1 169 ? 15.529 8.967 18.357 1.00 38.56 169 ARG A N 1
ATOM 1343 C CA . ARG A 1 169 ? 16.563 8.225 17.620 1.00 38.56 169 ARG A CA 1
ATOM 1344 C C . ARG A 1 169 ? 17.259 7.311 18.628 1.00 38.56 169 ARG A C 1
ATOM 1346 O O . ARG A 1 169 ? 17.711 7.794 19.668 1.00 38.56 169 ARG A O 1
ATOM 1353 N N . LYS A 1 170 ? 17.337 6.009 18.356 1.00 43.47 170 LYS A N 1
ATOM 1354 C CA . LYS A 1 170 ? 18.285 5.131 19.046 1.00 43.47 170 LYS A CA 1
ATOM 1355 C C . LYS A 1 170 ? 18.734 3.995 18.129 1.00 43.47 170 LYS A C 1
ATOM 1357 O O . LYS A 1 170 ? 17.965 3.065 17.926 1.00 43.47 170 LYS A O 1
ATOM 1362 N N . ARG A 1 171 ? 20.015 4.124 17.765 1.00 44.59 171 ARG A N 1
ATOM 1363 C CA . ARG A 1 171 ? 20.963 3.168 17.180 1.00 44.59 171 ARG A CA 1
ATOM 1364 C C . ARG A 1 171 ? 20.698 2.743 15.748 1.00 44.59 171 ARG A C 1
ATOM 1366 O O . ARG A 1 171 ? 19.720 2.010 15.522 1.00 44.59 171 ARG A O 1
#

Radius of gyration: 32.67 Å; Cα contacts (8 Å, |Δi|>4): 43; chains: 1; bounding box: 90×51×62 Å

Secondary structure (DSSP, 8-state):
-HHHHHHHHHHHHHHHHH---S-----------------------------------PPPPHHHHHHHHHHHHHHHHHHHHHHHHHHHHHHHHHHHHHHTTPPPHHHHHHHHHHHHHTTTS----HHHHHHHHHHH---HHHHHHHHHHHHHHHTT--TT-----------

Sequence (171 aa):
MEAVMACWELEQNLQSLTGASPGEGTGATMSDGEDDQADSEANMYDPSLDGADNMGFGLPTESERSLMERVRQELKHELKQGYKEKLIDIREEILRKRRAGKLPGDTTSTLKAWWQSHAKWPYPTEEDKARLVQETGLQLKQINNWFINQRKRNWHSNPSSSTSVKTKRKR